Protein AF-A0A1X1NG89-F1 (afdb_monomer_lite)

pLDDT: mean 87.78, std 14.36, range [41.59, 97.94]

Foldseek 3Di:
DDDDDDDPPPPQDADEAALQDWDKDKDADDDDPQFWKKKWKWKDDDNDTDIDIDTGDADNRRMDIDTPGRNNDFAIKMKMKIKGDPPVRRHHDPDIDIDDIHIYGYHD

Sequence (108 aa):
MRSISTATALAVRHQYFRKSVSPVVTTTMSYYAGRKQRLELQVYYDGQWYSSTEYFALSKSGVSRVSLGAPGKAGIRARVRASYIDPTSGDRADYTTHSCWKYLYFTN

Structure (mmCIF, N/CA/C/O backbone):
data_AF-A0A1X1NG89-F1
#
_entry.id   AF-A0A1X1NG89-F1
#
loop_
_atom_site.group_PDB
_atom_site.id
_atom_site.type_symbol
_atom_site.label_atom_id
_atom_site.label_alt_id
_atom_site.label_comp_id
_atom_site.label_asym_id
_atom_site.label_entity_id
_atom_site.label_seq_id
_atom_site.pdbx_PDB_ins_code
_atom_site.Cartn_x
_atom_site.Cartn_y
_atom_site.Cartn_z
_atom_site.occupancy
_atom_site.B_iso_or_equiv
_atom_site.auth_seq_id
_atom_site.auth_comp_id
_atom_site.auth_asym_id
_atom_site.auth_atom_id
_atom_site.pdbx_PDB_model_num
ATOM 1 N N . MET A 1 1 ? -29.286 30.663 -9.260 1.00 42.97 1 MET A N 1
ATOM 2 C CA . MET A 1 1 ? -28.214 29.766 -8.769 1.00 42.97 1 MET A CA 1
ATOM 3 C C . MET A 1 1 ? -28.724 28.335 -8.818 1.00 42.97 1 MET A C 1
ATOM 5 O O . MET A 1 1 ? -29.745 28.067 -8.203 1.00 42.97 1 MET A O 1
ATOM 9 N N . ARG A 1 2 ? -28.090 27.435 -9.579 1.00 41.59 2 ARG A N 1
ATOM 10 C CA . ARG A 1 2 ? -28.395 25.995 -9.538 1.00 41.59 2 ARG A CA 1
ATOM 11 C C . ARG A 1 2 ? -27.294 25.310 -8.734 1.00 41.59 2 ARG A C 1
ATOM 13 O O . ARG A 1 2 ? -2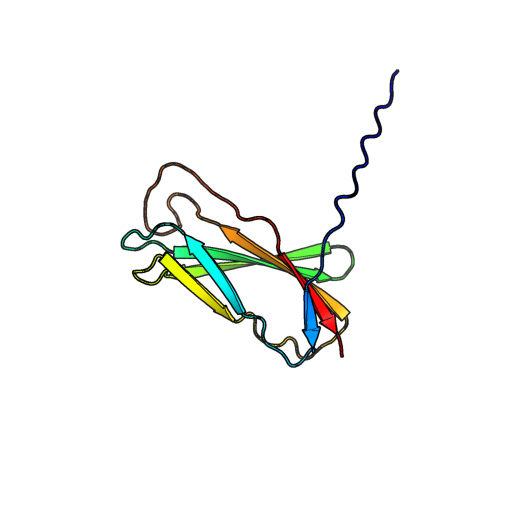6.167 25.238 -9.209 1.00 41.59 2 ARG A O 1
ATOM 20 N N . SER A 1 3 ? -27.612 24.835 -7.534 1.00 43.25 3 SER A N 1
ATOM 21 C CA . SER A 1 3 ? -26.738 23.905 -6.819 1.00 43.25 3 SER A CA 1
ATOM 22 C C . SER A 1 3 ? -26.900 22.526 -7.448 1.00 43.25 3 SER A C 1
ATOM 24 O O . SER A 1 3 ? -27.968 21.927 -7.357 1.00 43.25 3 SER A O 1
ATOM 26 N N . ILE A 1 4 ? -25.858 22.033 -8.112 1.00 51.59 4 ILE A N 1
ATOM 27 C CA . ILE A 1 4 ? -25.745 20.617 -8.462 1.00 51.59 4 ILE A CA 1
ATOM 28 C C . ILE A 1 4 ? -25.059 19.949 -7.272 1.00 51.59 4 ILE A C 1
ATOM 30 O O . ILE A 1 4 ? -23.891 20.214 -7.007 1.00 51.59 4 ILE A O 1
ATOM 34 N N . SER A 1 5 ? -25.791 19.113 -6.536 1.00 49.25 5 SER A N 1
ATOM 35 C CA . SER A 1 5 ? -25.188 18.177 -5.588 1.00 49.25 5 SER A CA 1
ATOM 36 C C . SER A 1 5 ? -25.113 16.816 -6.266 1.00 49.25 5 SER A C 1
ATOM 38 O O . SER A 1 5 ? -26.095 16.080 -6.324 1.00 49.25 5 SER A O 1
ATOM 40 N N . THR A 1 6 ? -23.961 16.500 -6.848 1.00 45.12 6 THR A N 1
ATOM 41 C CA . THR A 1 6 ? -23.644 15.149 -7.319 1.00 45.12 6 THR A CA 1
ATOM 42 C C . THR A 1 6 ? -22.944 14.412 -6.185 1.00 45.12 6 THR A C 1
ATOM 44 O O . THR A 1 6 ? -21.730 14.504 -6.024 1.00 45.12 6 THR A O 1
ATOM 47 N N . ALA A 1 7 ? -23.708 13.673 -5.383 1.00 50.12 7 ALA A N 1
ATOM 48 C CA . ALA A 1 7 ? -23.165 12.749 -4.394 1.00 50.12 7 ALA A CA 1
ATOM 49 C C . ALA A 1 7 ? -23.413 11.307 -4.850 1.00 50.12 7 ALA A C 1
ATOM 51 O O . ALA A 1 7 ? -24.305 10.624 -4.352 1.00 50.12 7 ALA A O 1
ATOM 52 N N . THR A 1 8 ? -22.609 10.819 -5.795 1.00 48.66 8 THR A N 1
ATOM 53 C CA . THR A 1 8 ? -22.482 9.371 -5.985 1.00 48.66 8 THR A CA 1
ATOM 54 C C . THR A 1 8 ? -21.499 8.871 -4.935 1.00 48.66 8 THR A C 1
ATOM 56 O O . THR A 1 8 ? -20.286 8.909 -5.139 1.00 48.66 8 THR A O 1
ATOM 59 N N . ALA A 1 9 ? -21.999 8.422 -3.784 1.00 50.38 9 ALA A N 1
ATOM 60 C CA . ALA A 1 9 ? -21.185 7.638 -2.866 1.00 50.38 9 ALA A CA 1
ATOM 61 C C . ALA A 1 9 ? -20.898 6.287 -3.541 1.00 50.38 9 ALA A C 1
ATOM 63 O O . ALA A 1 9 ? -21.695 5.355 -3.454 1.00 50.38 9 ALA A O 1
ATOM 64 N N . LEU A 1 10 ? -19.787 6.188 -4.280 1.00 55.75 10 LEU A N 1
ATOM 65 C CA . LEU A 1 10 ? -19.281 4.903 -4.758 1.00 55.75 10 LEU A CA 1
ATOM 66 C C . LEU A 1 10 ? -19.129 3.997 -3.534 1.00 55.75 10 LEU A C 1
ATOM 68 O O . LEU A 1 10 ? -18.355 4.305 -2.629 1.00 55.75 10 LEU A O 1
ATOM 72 N N . ALA A 1 11 ? -19.894 2.906 -3.482 1.00 61.94 11 ALA A N 1
ATOM 73 C CA . ALA A 1 11 ? -19.801 1.939 -2.400 1.00 61.94 11 ALA A CA 1
ATOM 74 C C . ALA A 1 11 ? -18.376 1.368 -2.363 1.00 61.94 11 ALA A C 1
ATOM 76 O O . ALA A 1 11 ? -17.981 0.560 -3.207 1.00 61.94 11 ALA A O 1
ATOM 77 N N . VAL A 1 12 ? -17.581 1.815 -1.394 1.00 73.00 12 VAL A N 1
ATOM 78 C CA . VAL A 1 12 ? -16.208 1.354 -1.219 1.00 73.00 12 VAL A CA 1
ATOM 79 C C . VAL A 1 12 ? -16.237 -0.023 -0.562 1.00 73.00 12 VAL A C 1
ATOM 81 O O . VAL A 1 12 ? -16.491 -0.155 0.638 1.00 73.00 12 VAL A O 1
ATOM 84 N N . ARG A 1 13 ? -15.969 -1.071 -1.347 1.00 81.56 13 ARG A N 1
ATOM 85 C CA . ARG A 1 13 ? -15.852 -2.434 -0.816 1.00 81.56 13 ARG A CA 1
ATOM 86 C C . ARG A 1 13 ? -14.561 -2.565 -0.017 1.00 81.56 13 ARG A C 1
ATOM 88 O O . ARG A 1 13 ? -13.469 -2.378 -0.552 1.00 81.56 13 ARG A O 1
ATOM 95 N N . HIS A 1 14 ? -14.705 -2.908 1.257 1.00 88.19 14 HIS A N 1
ATOM 96 C CA . HIS A 1 14 ? -13.585 -3.245 2.122 1.00 88.19 14 HIS A CA 1
ATOM 97 C C . HIS A 1 14 ? -13.311 -4.743 2.038 1.00 88.19 14 HIS A C 1
ATOM 99 O O . HIS A 1 14 ? -14.230 -5.561 2.016 1.00 88.19 14 HIS A O 1
ATOM 105 N N . GLN A 1 15 ? -12.034 -5.096 2.005 1.00 93.56 15 GLN A N 1
ATOM 106 C CA . GLN A 1 15 ? -11.577 -6.450 2.267 1.00 93.56 15 GLN A CA 1
ATOM 107 C C . GLN A 1 15 ? -11.311 -6.578 3.765 1.00 93.56 15 GLN A C 1
ATOM 109 O O . GLN A 1 15 ? -10.645 -5.728 4.360 1.00 93.56 15 GLN A O 1
ATOM 114 N N . TYR A 1 16 ? -11.852 -7.628 4.372 1.00 95.38 16 TYR A N 1
ATOM 115 C CA . TYR A 1 16 ? -11.784 -7.851 5.809 1.00 95.38 16 TYR A CA 1
ATOM 116 C C . TYR A 1 16 ? -10.702 -8.878 6.119 1.00 95.38 16 TYR A C 1
ATOM 118 O O . TYR A 1 16 ? -10.678 -9.960 5.536 1.00 95.38 16 TYR A O 1
ATOM 126 N N . PHE A 1 17 ? -9.824 -8.542 7.057 1.00 96.00 17 PHE A N 1
ATOM 127 C CA . PHE A 1 17 ? -8.750 -9.414 7.522 1.00 96.00 17 PHE A CA 1
ATOM 128 C C . PHE A 1 17 ? -8.834 -9.553 9.037 1.00 96.00 17 PHE A C 1
ATOM 130 O O . PHE A 1 17 ? -9.254 -8.619 9.720 1.00 96.00 17 PHE A O 1
ATOM 137 N N . ARG A 1 18 ? -8.427 -10.696 9.592 1.00 97.31 18 ARG A N 1
ATOM 138 C CA . ARG A 1 18 ? -8.160 -10.786 11.036 1.00 97.31 18 ARG A CA 1
ATOM 139 C C . ARG A 1 18 ? -6.900 -9.984 11.359 1.00 97.31 18 ARG A C 1
ATOM 141 O O . ARG A 1 18 ? -5.987 -9.918 10.538 1.00 97.31 18 ARG A O 1
ATOM 148 N N . LYS A 1 19 ? -6.813 -9.417 12.560 1.00 96.00 19 LYS A N 1
ATOM 149 C CA . LYS A 1 19 ? -5.670 -8.604 13.018 1.00 96.00 19 LYS A CA 1
ATOM 150 C C . LYS A 1 19 ? -4.323 -9.338 12.985 1.00 96.00 19 LYS A C 1
ATOM 152 O O . LYS A 1 19 ? -3.282 -8.688 12.974 1.00 96.00 19 LYS A O 1
ATOM 157 N N . SER A 1 20 ? -4.349 -10.672 12.991 1.00 95.94 20 SER A N 1
ATOM 158 C CA . SER A 1 20 ? -3.181 -11.557 12.925 1.00 95.94 20 SER A CA 1
ATOM 159 C C . SER A 1 20 ? -2.795 -11.978 11.503 1.00 95.94 20 SER A C 1
ATOM 161 O O . SER A 1 20 ? -1.809 -12.689 11.330 1.00 95.94 20 SER A O 1
ATOM 163 N N . VAL A 1 21 ? -3.553 -11.568 10.483 1.00 95.56 21 VAL A N 1
ATOM 164 C CA . VAL A 1 21 ? -3.288 -11.922 9.085 1.00 95.56 21 VAL A CA 1
ATOM 165 C C . VAL A 1 21 ? -2.511 -10.803 8.412 1.00 95.56 21 VAL A C 1
ATOM 167 O O . VAL A 1 21 ? -2.897 -9.642 8.505 1.00 95.56 21 VAL A O 1
ATOM 170 N N . SER A 1 22 ? -1.456 -11.180 7.690 1.00 96.06 22 SER A N 1
ATOM 171 C CA . SER A 1 22 ? -0.684 -10.291 6.822 1.00 96.06 22 SER A CA 1
ATOM 172 C C . SER A 1 22 ? -1.276 -10.288 5.408 1.00 96.06 22 SER A C 1
ATOM 174 O O . SER A 1 22 ? -1.117 -11.282 4.693 1.00 96.06 22 SER A O 1
ATOM 176 N N . PRO A 1 23 ? -1.959 -9.217 4.958 1.00 95.31 23 PRO A N 1
ATOM 177 C CA . PRO A 1 23 ? -2.485 -9.154 3.600 1.00 95.31 23 PRO A CA 1
ATOM 178 C C . PRO A 1 23 ? -1.345 -9.087 2.582 1.00 95.31 23 PRO A C 1
ATOM 180 O O . PRO A 1 23 ? -0.390 -8.329 2.761 1.00 95.31 23 PRO A O 1
ATOM 183 N N . VAL A 1 24 ? -1.473 -9.833 1.483 1.00 96.75 24 VAL A N 1
ATOM 184 C CA . VAL A 1 24 ? -0.525 -9.783 0.363 1.00 96.75 24 VAL A CA 1
ATOM 185 C C . VAL A 1 24 ? -1.133 -8.994 -0.788 1.00 96.75 24 VAL A C 1
ATOM 187 O O . VAL A 1 24 ? -2.115 -9.405 -1.407 1.00 96.75 24 VAL A O 1
ATOM 190 N N . VAL A 1 25 ? -0.516 -7.863 -1.114 1.00 94.94 25 VAL A N 1
ATOM 191 C CA . VAL A 1 25 ? -0.873 -7.062 -2.281 1.00 94.94 25 VAL A CA 1
ATOM 192 C C . VAL A 1 25 ? -0.116 -7.602 -3.481 1.00 94.94 25 VAL A C 1
ATOM 194 O O . VAL A 1 25 ? 1.104 -7.491 -3.570 1.00 94.94 25 VAL A O 1
ATOM 197 N N . THR A 1 26 ? -0.860 -8.193 -4.412 1.00 95.62 26 THR A N 1
ATOM 198 C CA . THR A 1 26 ? -0.329 -8.568 -5.723 1.00 95.62 26 THR A CA 1
ATOM 199 C C . THR A 1 26 ? -0.593 -7.441 -6.714 1.00 95.62 26 THR A C 1
ATOM 201 O O . THR A 1 26 ? -1.741 -7.008 -6.881 1.00 95.62 26 THR A O 1
ATOM 204 N N . THR A 1 27 ? 0.477 -6.999 -7.364 1.00 93.56 27 THR A N 1
ATOM 205 C CA . THR A 1 27 ? 0.474 -6.009 -8.437 1.00 93.56 27 THR A CA 1
ATOM 206 C C . THR A 1 27 ? 1.020 -6.659 -9.699 1.00 93.56 27 THR A C 1
ATOM 208 O O . THR A 1 27 ? 2.068 -7.305 -9.658 1.00 93.56 27 THR A O 1
ATOM 211 N N . THR A 1 28 ? 0.330 -6.448 -10.816 1.00 92.62 28 THR A N 1
ATOM 212 C CA . THR A 1 28 ? 0.773 -6.866 -12.147 1.00 92.62 28 THR A CA 1
ATOM 213 C C . THR A 1 28 ? 0.893 -5.632 -13.028 1.00 92.62 28 THR A C 1
ATOM 215 O O . THR A 1 28 ? -0.047 -4.844 -13.107 1.00 92.62 28 THR A O 1
ATOM 218 N N . MET A 1 29 ? 2.048 -5.455 -13.662 1.00 88.50 29 MET A N 1
ATOM 219 C CA . MET A 1 29 ? 2.335 -4.378 -14.614 1.00 88.50 29 MET A CA 1
ATOM 220 C C . MET A 1 29 ? 3.229 -4.927 -15.725 1.00 88.50 29 MET A C 1
ATOM 222 O O . MET A 1 29 ? 3.923 -5.920 -15.516 1.00 88.50 29 MET A O 1
ATOM 226 N N . SER A 1 30 ? 3.254 -4.285 -16.894 1.00 88.06 30 SER A N 1
ATOM 227 C CA . SER A 1 30 ? 4.166 -4.689 -17.970 1.00 88.06 30 SER A CA 1
ATOM 228 C C . SER A 1 30 ? 5.611 -4.703 -17.470 1.00 88.06 30 SER A C 1
ATOM 230 O O . SER A 1 30 ? 6.071 -3.727 -16.868 1.00 88.06 30 SER A O 1
ATOM 232 N N . TYR A 1 31 ? 6.308 -5.813 -17.708 1.00 84.75 31 TYR A N 1
ATOM 233 C CA . TYR A 1 31 ? 7.701 -5.976 -17.312 1.00 84.75 31 TYR A CA 1
ATOM 234 C C . TYR A 1 31 ? 8.626 -5.146 -18.202 1.00 84.75 31 TYR A C 1
ATOM 236 O O . TYR A 1 31 ? 8.561 -5.240 -19.424 1.00 84.75 31 TYR A O 1
ATOM 244 N N . TYR A 1 32 ? 9.519 -4.396 -17.561 1.00 85.69 32 TYR A N 1
ATOM 245 C CA . TYR A 1 32 ? 10.686 -3.762 -18.166 1.00 85.69 32 TYR A CA 1
ATOM 246 C C . TYR A 1 32 ? 11.865 -3.937 -17.205 1.00 85.69 32 TYR A C 1
ATOM 248 O O . TYR A 1 32 ? 11.683 -3.974 -15.983 1.00 85.69 32 TYR A O 1
ATOM 256 N N . ALA A 1 33 ? 13.076 -4.089 -17.742 1.00 86.50 33 ALA A N 1
ATOM 257 C CA . ALA A 1 33 ? 14.268 -4.261 -16.917 1.00 86.50 33 ALA A CA 1
ATOM 258 C C . ALA A 1 33 ? 14.460 -3.047 -15.992 1.00 86.50 33 ALA A C 1
ATOM 260 O O . ALA A 1 33 ? 14.358 -1.908 -16.432 1.00 86.50 33 ALA A O 1
ATOM 261 N N . GLY A 1 34 ? 14.707 -3.294 -14.702 1.00 85.00 34 GLY A N 1
ATOM 262 C CA . GLY A 1 34 ? 14.867 -2.237 -13.694 1.00 85.00 34 GLY A CA 1
ATOM 263 C C . GLY A 1 34 ? 13.561 -1.663 -13.131 1.00 85.00 34 GLY A C 1
ATOM 264 O O . GLY A 1 34 ? 13.613 -0.980 -12.106 1.00 85.00 34 GLY A O 1
ATOM 265 N N . ARG A 1 35 ? 12.400 -1.995 -13.716 1.00 90.25 35 ARG A N 1
ATOM 266 C CA . ARG A 1 35 ? 11.103 -1.467 -13.280 1.00 90.25 35 ARG A CA 1
ATOM 267 C C . ARG A 1 35 ? 10.711 -1.945 -11.879 1.00 90.25 35 ARG A C 1
ATOM 269 O O . ARG A 1 35 ? 10.759 -3.133 -11.539 1.00 90.25 35 ARG A O 1
ATOM 276 N N . LYS A 1 36 ? 10.224 -0.996 -11.089 1.00 92.88 36 LYS A N 1
ATOM 277 C CA . LYS A 1 36 ? 9.670 -1.153 -9.747 1.00 92.88 36 LYS A CA 1
ATOM 278 C C . LYS A 1 36 ? 8.251 -0.596 -9.725 1.00 92.88 36 LYS A C 1
ATOM 280 O O . LYS A 1 36 ? 7.959 0.398 -10.378 1.00 92.88 36 LYS A O 1
ATOM 285 N N . GLN A 1 37 ? 7.372 -1.203 -8.940 1.00 94.81 37 GLN A N 1
ATOM 286 C CA . GLN A 1 37 ? 6.123 -0.546 -8.559 1.00 94.81 37 GLN A CA 1
ATOM 287 C C . GLN A 1 37 ? 6.362 0.356 -7.346 1.00 94.81 37 GLN A C 1
ATOM 289 O O . GLN A 1 37 ? 7.079 -0.035 -6.425 1.00 94.81 37 GLN A O 1
ATOM 294 N N . ARG A 1 38 ? 5.717 1.522 -7.300 1.00 96.31 38 ARG A N 1
ATOM 295 C CA . ARG A 1 38 ? 5.566 2.298 -6.066 1.00 96.31 38 ARG A CA 1
ATOM 296 C C . ARG A 1 38 ? 4.292 1.852 -5.363 1.00 96.31 38 ARG A C 1
ATOM 298 O O . ARG A 1 38 ? 3.194 2.093 -5.869 1.00 96.31 38 ARG A O 1
ATOM 305 N N . LEU A 1 39 ? 4.425 1.221 -4.206 1.00 97.12 39 LEU A N 1
ATOM 306 C CA . LEU A 1 39 ? 3.292 0.899 -3.352 1.00 97.12 39 LEU A CA 1
ATOM 307 C C . LEU A 1 39 ? 3.042 2.065 -2.398 1.00 97.12 39 LEU A C 1
ATOM 309 O O . LEU A 1 39 ? 3.967 2.545 -1.749 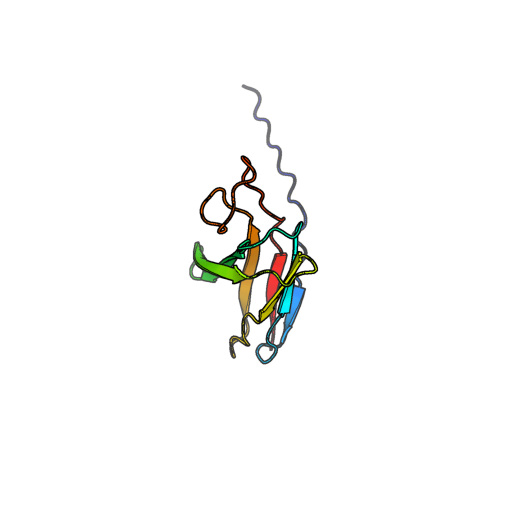1.00 97.12 39 LEU A O 1
ATOM 313 N N . GLU A 1 40 ? 1.795 2.512 -2.313 1.00 97.81 40 GLU A N 1
ATOM 314 C CA . GLU A 1 40 ? 1.344 3.495 -1.335 1.00 97.81 40 GLU A CA 1
ATOM 315 C C . GLU A 1 40 ? 0.343 2.839 -0.390 1.00 97.81 40 GLU A C 1
ATOM 317 O O . GLU A 1 40 ? -0.727 2.405 -0.825 1.00 97.81 40 GLU A O 1
ATOM 322 N N . LEU A 1 41 ? 0.692 2.789 0.895 1.00 97.44 41 LEU A N 1
ATOM 323 C CA . LEU A 1 41 ? -0.174 2.361 1.985 1.00 97.44 41 LEU A CA 1
ATOM 324 C C . LEU A 1 41 ? -0.623 3.595 2.759 1.00 97.44 41 LEU A C 1
ATOM 326 O O . LEU A 1 41 ? 0.203 4.398 3.184 1.00 97.44 41 LEU A O 1
ATOM 330 N N . GLN A 1 42 ? -1.925 3.714 2.990 1.00 97.94 42 GLN A N 1
ATOM 331 C CA . GLN A 1 42 ? -2.475 4.714 3.886 1.00 97.94 42 GLN A CA 1
ATOM 332 C C . GLN A 1 42 ? -3.254 4.069 5.022 1.00 97.94 42 GLN A C 1
ATOM 334 O O . GLN A 1 42 ? -4.066 3.174 4.789 1.00 97.94 42 GLN A O 1
ATOM 339 N N . VAL A 1 43 ? -3.045 4.559 6.238 1.00 97.00 43 VAL A N 1
ATOM 340 C CA . VAL A 1 43 ? -3.757 4.124 7.443 1.00 97.00 43 VAL A CA 1
ATOM 341 C C . VAL A 1 43 ? -4.601 5.281 7.954 1.00 97.00 43 VAL A C 1
ATOM 343 O O . VAL A 1 43 ? -4.127 6.412 8.039 1.00 97.00 43 VAL A O 1
ATOM 346 N N . TYR A 1 44 ? -5.865 5.007 8.266 1.00 96.12 44 TYR A N 1
ATOM 347 C CA . TYR A 1 44 ? -6.768 6.001 8.825 1.00 96.12 44 TYR A CA 1
ATOM 348 C C . TYR A 1 44 ? -6.637 6.043 10.345 1.00 96.12 44 TYR A C 1
ATOM 350 O O . TYR A 1 44 ? -6.887 5.042 11.024 1.00 96.12 44 TYR A O 1
ATOM 358 N N . TYR A 1 45 ? -6.289 7.210 10.871 1.00 92.81 45 TYR A N 1
ATOM 359 C CA . TYR A 1 45 ? -6.144 7.475 12.295 1.00 92.81 45 TYR A CA 1
ATOM 360 C C . TYR A 1 45 ? -6.588 8.913 12.579 1.00 92.81 45 TYR A C 1
ATOM 362 O O . TYR A 1 45 ? -6.356 9.795 11.762 1.00 92.81 45 TYR A O 1
ATOM 370 N N . ASP A 1 46 ? -7.280 9.129 13.696 1.00 93.25 46 ASP A N 1
ATOM 371 C CA . ASP A 1 46 ? -7.699 10.459 14.169 1.00 93.25 46 ASP A CA 1
ATOM 372 C C . ASP A 1 46 ? -8.315 11.384 13.095 1.00 93.25 46 ASP A C 1
ATOM 374 O O . ASP A 1 46 ? -7.906 12.519 12.873 1.00 93.25 46 ASP A O 1
ATOM 378 N N . GLY A 1 47 ? -9.285 10.867 12.338 1.00 94.00 47 GLY A N 1
ATOM 379 C CA . GLY A 1 47 ? -9.973 11.661 11.317 1.00 94.00 47 GLY A CA 1
ATOM 380 C C . GLY A 1 47 ?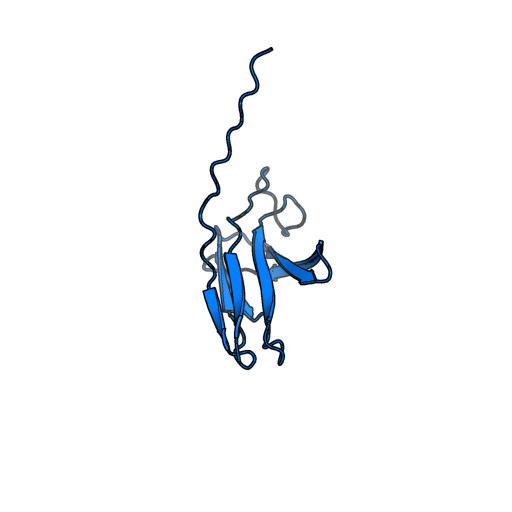 -9.251 11.757 9.966 1.00 94.00 47 GLY A C 1
ATOM 381 O O . GLY A 1 47 ? -9.870 12.190 8.991 1.00 94.00 47 GLY A O 1
ATOM 382 N N . GLN A 1 48 ? -7.990 11.323 9.869 1.00 96.44 48 GLN A N 1
ATOM 383 C CA . GLN A 1 48 ? -7.119 11.579 8.717 1.00 96.44 48 GLN A CA 1
ATOM 384 C C . GLN A 1 48 ? -6.434 10.316 8.170 1.00 96.44 48 GLN A C 1
ATOM 386 O O . GLN A 1 48 ? -6.347 9.281 8.828 1.00 96.44 48 GLN A O 1
ATOM 391 N N . TRP A 1 49 ? -5.955 10.393 6.924 1.00 96.62 49 TRP A N 1
ATOM 392 C CA . TRP A 1 49 ? -5.177 9.332 6.275 1.00 96.62 49 TRP A CA 1
ATOM 393 C C . TRP A 1 49 ? -3.682 9.651 6.339 1.00 96.62 49 TRP A C 1
ATOM 395 O O . TRP A 1 49 ? -3.246 10.653 5.777 1.00 96.62 49 TRP A O 1
ATOM 405 N N . TYR A 1 50 ? -2.895 8.763 6.942 1.00 97.00 50 TYR A N 1
ATOM 406 C CA . TYR A 1 50 ? -1.433 8.849 6.989 1.00 97.00 50 TYR A CA 1
ATOM 407 C C . TYR A 1 50 ? -0.829 7.932 5.935 1.00 97.00 50 TYR A C 1
ATOM 409 O O . TYR A 1 50 ? -1.190 6.758 5.887 1.00 97.00 50 TYR A O 1
ATOM 417 N N . SER A 1 51 ? 0.066 8.455 5.094 1.00 96.62 51 SER A N 1
ATOM 418 C CA . SER A 1 51 ? 0.631 7.737 3.945 1.00 96.62 51 SER A CA 1
ATOM 419 C C . SER A 1 51 ? 2.081 7.313 4.172 1.00 96.62 51 SER A C 1
ATOM 421 O O . SER A 1 51 ? 2.869 8.056 4.752 1.00 96.62 51 SER A O 1
ATOM 423 N N . SER A 1 52 ? 2.430 6.131 3.669 1.00 96.19 52 SER A N 1
ATOM 424 C CA . SER A 1 52 ? 3.799 5.646 3.511 1.00 96.19 52 SER A CA 1
ATOM 425 C C . SER A 1 52 ? 3.957 5.028 2.124 1.00 96.19 52 SER A C 1
ATOM 427 O O . SER A 1 52 ? 3.038 4.368 1.624 1.00 96.19 52 SER A O 1
ATOM 429 N N . THR A 1 53 ? 5.109 5.247 1.483 1.00 96.56 53 THR A N 1
ATOM 430 C CA . THR A 1 53 ? 5.374 4.718 0.141 1.00 96.56 53 THR A CA 1
ATOM 431 C C . THR A 1 53 ? 6.733 4.070 0.013 1.00 96.56 53 THR A C 1
ATOM 433 O O . THR A 1 53 ? 7.718 4.616 0.498 1.00 96.56 53 THR A O 1
ATOM 436 N N . GLU A 1 54 ? 6.789 2.975 -0.737 1.00 96.62 54 GLU A N 1
ATOM 437 C CA . GLU A 1 54 ? 8.015 2.221 -0.985 1.00 96.62 54 GLU A CA 1
ATOM 438 C C . GLU A 1 54 ? 8.023 1.641 -2.407 1.00 96.62 54 GLU A C 1
ATOM 440 O O . GLU A 1 54 ? 6.969 1.443 -3.019 1.00 96.62 54 GLU A O 1
ATOM 445 N N . TYR A 1 55 ? 9.218 1.403 -2.953 1.00 96.00 55 TYR A N 1
ATOM 446 C CA . TYR A 1 55 ? 9.399 0.827 -4.283 1.00 96.00 55 TYR A CA 1
ATOM 447 C C . TYR A 1 55 ? 9.759 -0.654 -4.206 1.00 96.00 55 TYR A C 1
ATOM 449 O O . TYR A 1 55 ? 10.780 -1.020 -3.630 1.00 96.00 55 TYR A O 1
ATOM 457 N N . PHE A 1 56 ? 8.985 -1.494 -4.889 1.00 95.69 56 PHE A N 1
ATOM 458 C CA . PHE A 1 56 ? 9.207 -2.936 -4.953 1.00 95.69 56 PHE A CA 1
ATOM 459 C C . PHE A 1 56 ? 9.499 -3.370 -6.383 1.00 95.69 56 PHE A C 1
ATOM 461 O O . PHE A 1 56 ? 8.754 -3.036 -7.305 1.00 95.69 56 PHE A O 1
ATOM 468 N N . ALA A 1 57 ? 10.569 -4.142 -6.573 1.00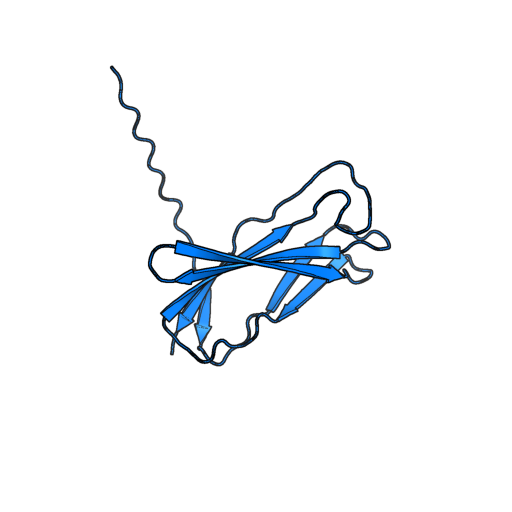 93.75 57 ALA A N 1
ATOM 469 C CA . ALA A 1 57 ? 10.912 -4.696 -7.877 1.00 93.75 57 ALA A CA 1
ATOM 470 C C . ALA A 1 57 ? 9.794 -5.600 -8.423 1.00 93.75 57 ALA A C 1
ATOM 472 O O . ALA A 1 57 ? 9.089 -6.286 -7.672 1.00 93.75 57 ALA A O 1
ATOM 473 N N . LEU A 1 58 ? 9.652 -5.602 -9.748 1.00 92.25 58 LEU A N 1
ATOM 474 C CA . LEU A 1 58 ? 8.834 -6.576 -10.460 1.00 92.25 58 LEU A CA 1
ATOM 475 C C . LEU A 1 58 ? 9.686 -7.807 -10.789 1.00 92.25 58 LEU A C 1
ATOM 477 O O . LEU A 1 58 ? 10.849 -7.703 -11.177 1.00 92.25 58 LEU A O 1
ATOM 481 N N . SER A 1 59 ? 9.087 -8.989 -10.676 1.00 92.00 59 SER A N 1
ATOM 482 C CA . SER A 1 59 ? 9.637 -10.197 -11.297 1.00 92.00 59 SER A CA 1
ATOM 483 C C . SER A 1 59 ? 9.646 -10.068 -12.827 1.00 92.00 59 SER A C 1
ATOM 485 O O . SER A 1 59 ? 8.963 -9.213 -13.394 1.00 92.00 59 SER A O 1
ATOM 487 N N . LYS A 1 60 ? 10.367 -10.961 -13.520 1.00 90.19 60 LYS A N 1
ATOM 488 C CA . LYS A 1 60 ? 10.403 -11.001 -14.996 1.00 90.19 60 LYS A CA 1
ATOM 489 C C . LYS A 1 60 ? 9.028 -11.203 -15.648 1.00 90.19 60 LYS A C 1
ATOM 491 O O . LYS A 1 60 ? 8.851 -10.855 -16.806 1.00 90.19 60 LYS A O 1
ATOM 496 N N . SER A 1 61 ? 8.048 -11.729 -14.913 1.00 91.56 61 SER A N 1
ATOM 497 C CA . SER A 1 61 ? 6.656 -11.843 -15.365 1.00 91.56 61 SER A CA 1
ATOM 498 C C . SER A 1 61 ? 5.817 -10.587 -15.094 1.00 91.56 61 SER A C 1
ATOM 500 O O . SER A 1 61 ? 4.603 -10.614 -15.270 1.00 91.56 61 SER A O 1
ATOM 502 N N . GLY A 1 62 ? 6.431 -9.489 -14.641 1.00 90.75 62 GLY A N 1
ATOM 503 C CA . GLY A 1 62 ? 5.730 -8.234 -14.365 1.00 90.75 62 GLY A CA 1
ATOM 504 C C . GLY A 1 62 ? 4.912 -8.256 -13.073 1.00 90.75 62 GLY A C 1
ATOM 505 O O . GLY A 1 62 ? 4.013 -7.439 -12.891 1.00 90.75 62 GLY A O 1
ATOM 506 N N . VAL A 1 63 ? 5.191 -9.200 -12.169 1.00 94.56 63 VAL A N 1
ATOM 507 C CA . VAL A 1 63 ? 4.442 -9.369 -10.915 1.00 94.56 63 VAL A CA 1
ATOM 508 C C . VAL A 1 63 ? 5.289 -8.952 -9.718 1.00 94.56 63 VAL A C 1
ATOM 510 O O . VAL A 1 63 ? 6.442 -9.371 -9.601 1.00 94.56 63 VAL A O 1
ATOM 513 N N . SER A 1 64 ? 4.697 -8.197 -8.795 1.00 95.31 64 SER A N 1
ATOM 514 C CA . SER A 1 64 ? 5.243 -7.921 -7.462 1.00 95.31 64 SER A CA 1
ATOM 515 C C . SER A 1 64 ? 4.217 -8.310 -6.396 1.00 95.31 64 SER A C 1
ATOM 517 O O . SER A 1 64 ? 3.021 -8.050 -6.544 1.00 95.31 64 SER A O 1
ATOM 519 N N . ARG A 1 65 ? 4.680 -8.983 -5.340 1.00 96.38 65 ARG A N 1
ATOM 520 C CA . ARG A 1 65 ? 3.865 -9.413 -4.197 1.00 96.38 65 ARG A CA 1
ATOM 521 C C . ARG A 1 65 ? 4.457 -8.809 -2.937 1.00 96.38 65 ARG A C 1
ATOM 523 O O . ARG A 1 65 ? 5.601 -9.104 -2.608 1.00 96.38 65 ARG A O 1
ATOM 530 N N . VAL A 1 66 ? 3.679 -7.980 -2.253 1.00 96.81 66 VAL A N 1
ATOM 531 C CA . VAL A 1 66 ? 4.118 -7.269 -1.049 1.00 96.81 66 VAL A CA 1
ATOM 532 C C . VAL A 1 66 ? 3.221 -7.663 0.110 1.00 96.81 66 VAL A C 1
ATOM 534 O O . VAL A 1 66 ? 2.005 -7.500 0.039 1.00 96.81 66 VAL A O 1
ATOM 537 N N . SER A 1 67 ? 3.821 -8.195 1.170 1.00 96.56 67 SER A N 1
ATOM 538 C CA . SER A 1 67 ? 3.130 -8.423 2.437 1.00 96.56 67 SER A CA 1
ATOM 539 C C . SER A 1 67 ? 3.071 -7.112 3.212 1.00 96.56 67 SER A C 1
ATOM 541 O O . SER A 1 67 ? 4.106 -6.488 3.425 1.00 96.56 67 SER A O 1
ATOM 543 N N . LEU A 1 68 ? 1.880 -6.700 3.646 1.00 94.81 68 LEU A N 1
ATOM 544 C CA . LEU A 1 68 ? 1.713 -5.499 4.477 1.00 94.81 68 LEU A CA 1
ATOM 545 C C . LEU A 1 68 ? 2.004 -5.755 5.964 1.00 94.81 68 LEU A C 1
ATOM 547 O O . LEU A 1 68 ? 1.970 -4.825 6.764 1.00 94.81 68 LEU A O 1
ATOM 551 N N . GLY A 1 69 ? 2.260 -7.013 6.335 1.00 94.25 69 GLY A N 1
ATOM 552 C CA . GLY A 1 69 ? 2.338 -7.437 7.729 1.00 94.25 69 GLY A CA 1
ATOM 553 C C . GLY A 1 69 ? 0.970 -7.488 8.416 1.00 94.25 69 GLY A C 1
ATOM 554 O O . GLY A 1 69 ? -0.038 -6.983 7.914 1.00 94.25 69 GLY A O 1
ATOM 555 N N . ALA A 1 70 ? 0.936 -8.147 9.571 1.00 94.19 70 ALA A N 1
ATOM 556 C CA . ALA A 1 70 ? -0.232 -8.198 10.435 1.00 94.19 70 ALA A CA 1
ATOM 557 C C . ALA A 1 70 ? -0.141 -7.044 11.441 1.00 94.19 70 ALA A C 1
ATOM 559 O O . ALA A 1 70 ? 0.870 -6.935 12.138 1.00 94.19 70 ALA A O 1
ATOM 560 N N . PRO A 1 71 ? -1.165 -6.187 11.570 1.00 94.25 71 PRO A N 1
ATOM 561 C CA . PRO A 1 71 ? -1.066 -5.036 12.459 1.00 94.25 71 PRO A CA 1
ATOM 562 C C . PRO A 1 71 ? -1.170 -5.398 13.945 1.00 94.25 71 PRO A C 1
ATOM 564 O O . PRO A 1 71 ? -0.963 -4.538 14.796 1.00 94.25 71 PRO A O 1
ATOM 567 N N . GLY A 1 72 ? -1.596 -6.620 14.287 1.00 95.38 72 GLY A N 1
ATOM 568 C CA . GLY A 1 72 ? -1.799 -7.058 15.674 1.00 95.38 72 GLY A CA 1
ATOM 569 C C . GLY A 1 72 ? -2.965 -6.367 16.397 1.00 95.38 72 GLY A C 1
ATOM 570 O O . GLY A 1 72 ? -3.326 -6.763 17.505 1.00 95.38 72 GLY A O 1
ATOM 571 N N . LYS A 1 73 ? -3.605 -5.376 15.765 1.00 94.62 73 LYS A N 1
ATOM 572 C CA . LYS A 1 73 ? -4.690 -4.561 16.316 1.00 94.62 73 LYS A CA 1
ATOM 573 C C . LYS A 1 73 ? -5.891 -4.536 15.368 1.00 94.62 73 LYS A C 1
ATOM 575 O O . LYS A 1 73 ? -5.747 -4.357 14.161 1.00 94.62 73 LYS A O 1
ATOM 580 N N . ALA A 1 74 ? -7.083 -4.725 15.928 1.00 96.19 74 ALA A N 1
ATOM 581 C CA . ALA A 1 74 ? -8.345 -4.592 15.203 1.00 96.19 74 ALA A CA 1
ATOM 582 C C . ALA A 1 74 ? -8.792 -3.118 15.124 1.00 96.19 74 ALA A C 1
ATOM 584 O O . ALA A 1 74 ? -8.256 -2.250 15.812 1.00 96.19 74 ALA A O 1
ATOM 585 N N . GLY A 1 75 ? -9.786 -2.828 14.286 1.00 94.88 75 GLY A N 1
ATOM 586 C CA . GLY A 1 75 ? -10.330 -1.484 14.078 1.00 94.88 75 GLY A CA 1
ATOM 587 C C . GLY A 1 75 ? -9.509 -0.613 13.125 1.00 94.88 75 GLY A C 1
ATOM 588 O O . GLY A 1 75 ? -9.875 0.536 12.881 1.00 94.88 75 GLY A O 1
ATOM 589 N N . ILE A 1 76 ? -8.422 -1.144 12.557 1.00 95.25 76 ILE A N 1
ATOM 590 C CA . ILE A 1 76 ? -7.589 -0.413 11.602 1.00 95.25 76 IL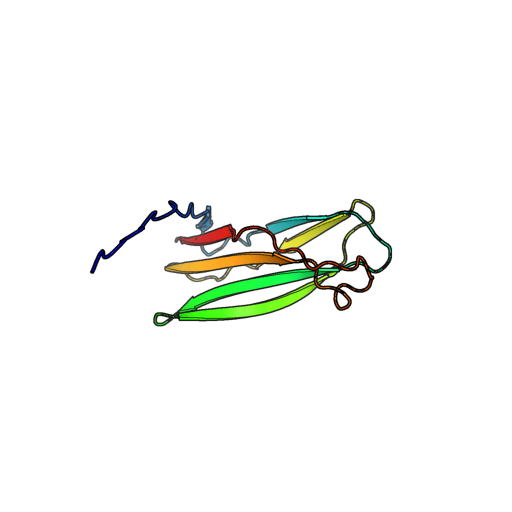E A CA 1
ATOM 591 C C . ILE A 1 76 ? -8.276 -0.398 10.239 1.00 95.25 76 ILE A C 1
ATOM 593 O O . ILE A 1 76 ? -8.562 -1.444 9.654 1.00 95.25 76 ILE A O 1
ATOM 597 N N . ARG A 1 77 ? -8.504 0.813 9.727 1.00 96.25 77 ARG A N 1
ATOM 598 C CA . ARG A 1 77 ? -8.869 1.073 8.333 1.00 96.25 77 ARG A CA 1
ATOM 599 C C . ARG A 1 77 ? -7.604 1.443 7.576 1.00 96.25 77 ARG A C 1
ATOM 601 O O . ARG A 1 77 ? -6.903 2.372 7.969 1.00 96.25 77 ARG A O 1
ATOM 608 N N . ALA A 1 78 ? -7.328 0.734 6.494 1.00 96.38 78 ALA A N 1
ATOM 609 C CA . ALA A 1 78 ? -6.216 1.039 5.610 1.00 96.38 78 ALA A CA 1
ATOM 610 C C . ALA A 1 78 ? -6.682 1.055 4.152 1.00 96.38 78 ALA A C 1
ATOM 612 O O . ALA A 1 78 ? -7.713 0.480 3.803 1.00 96.38 78 ALA A O 1
ATOM 613 N N . ARG A 1 79 ? -5.922 1.708 3.282 1.00 97.12 79 ARG A N 1
ATOM 614 C CA . ARG A 1 79 ? -6.073 1.591 1.834 1.00 97.12 79 ARG A CA 1
ATOM 615 C C . ARG A 1 79 ? -4.712 1.500 1.181 1.00 97.12 79 ARG A C 1
ATOM 617 O O . ARG A 1 79 ? -3.751 2.090 1.660 1.00 97.12 79 ARG A O 1
ATOM 624 N N . VAL A 1 80 ? -4.634 0.763 0.088 1.00 97.19 80 VAL A N 1
ATOM 625 C CA . VAL A 1 80 ? -3.386 0.544 -0.634 1.00 97.19 80 VAL A CA 1
ATOM 626 C C . VAL A 1 80 ? -3.606 0.681 -2.131 1.00 97.19 80 VAL A C 1
ATOM 628 O O . VAL A 1 80 ? -4.646 0.269 -2.652 1.00 97.19 80 VAL A O 1
ATOM 631 N N . ARG A 1 81 ? -2.629 1.259 -2.826 1.00 95.94 81 ARG A N 1
ATOM 632 C CA . ARG A 1 81 ? -2.570 1.270 -4.290 1.00 95.94 81 ARG A CA 1
ATOM 633 C C . ARG A 1 81 ? -1.138 1.083 -4.764 1.00 95.94 81 ARG A C 1
ATOM 635 O O . ARG A 1 81 ? -0.192 1.525 -4.119 1.00 95.94 81 ARG A O 1
ATOM 642 N N . ALA A 1 82 ? -0.997 0.462 -5.921 1.00 95.44 82 ALA A N 1
ATOM 643 C CA . ALA A 1 82 ? 0.240 0.451 -6.681 1.00 95.44 82 ALA A CA 1
ATOM 644 C C . ALA A 1 82 ? 0.228 1.558 -7.735 1.00 95.44 82 ALA A C 1
ATOM 646 O O . ALA A 1 82 ? -0.832 1.896 -8.276 1.00 95.44 82 ALA A O 1
ATOM 647 N N . SER A 1 83 ? 1.405 2.092 -8.033 1.00 94.00 83 SER A N 1
ATOM 648 C CA . SER A 1 83 ? 1.614 3.087 -9.077 1.00 94.00 83 SER A CA 1
ATOM 649 C C . SER A 1 83 ? 2.889 2.799 -9.858 1.00 94.00 83 SER A C 1
ATOM 651 O O . SER A 1 83 ? 3.864 2.298 -9.297 1.00 94.00 83 SER A O 1
ATOM 653 N N . TYR A 1 84 ? 2.895 3.191 -11.124 1.00 90.56 84 TYR A N 1
ATOM 654 C CA . TYR A 1 84 ? 4.118 3.440 -11.874 1.00 90.56 84 TYR A CA 1
ATOM 655 C C . TYR A 1 84 ? 4.307 4.951 -11.953 1.00 90.56 84 TYR A C 1
ATOM 657 O O . TYR A 1 84 ? 3.422 5.651 -12.437 1.00 90.56 84 TYR A O 1
ATOM 665 N N . ILE A 1 85 ? 5.425 5.436 -11.428 1.00 89.81 85 ILE A N 1
ATOM 666 C CA . ILE A 1 85 ? 5.836 6.839 -11.470 1.00 89.81 85 ILE A CA 1
ATOM 667 C C . ILE A 1 85 ? 7.028 6.962 -12.418 1.00 89.81 85 ILE A C 1
ATOM 669 O O . ILE A 1 85 ? 8.080 6.373 -12.157 1.00 89.81 85 ILE A O 1
ATOM 673 N N . ASP A 1 86 ? 6.863 7.720 -13.493 1.00 84.06 86 ASP A N 1
ATOM 674 C CA . ASP A 1 86 ? 7.961 8.066 -14.393 1.00 84.06 86 ASP A CA 1
ATOM 675 C C . ASP A 1 86 ? 8.789 9.219 -13.792 1.00 84.06 86 ASP A C 1
ATOM 677 O O . ASP A 1 86 ? 8.195 10.192 -13.318 1.00 84.06 86 ASP A O 1
ATOM 681 N N . PRO A 1 87 ? 10.134 9.162 -13.767 1.00 84.62 87 PRO A N 1
ATOM 682 C CA . PRO A 1 87 ? 11.025 8.026 -14.053 1.00 84.62 87 PRO A CA 1
ATOM 683 C C . PRO A 1 87 ? 11.434 7.234 -12.794 1.00 84.62 87 PRO A C 1
ATOM 685 O O . PRO A 1 87 ? 12.264 6.325 -12.846 1.00 84.62 87 PRO A O 1
ATOM 688 N N . THR A 1 88 ? 10.899 7.576 -11.618 1.00 86.69 88 THR A N 1
ATOM 689 C CA . THR A 1 88 ? 11.380 7.053 -10.323 1.00 86.69 88 THR A CA 1
ATOM 690 C C . THR A 1 88 ? 11.082 5.569 -10.092 1.00 86.69 88 THR A C 1
ATOM 692 O O . THR A 1 88 ? 11.578 4.976 -9.136 1.00 86.69 88 THR A O 1
ATOM 695 N N . SER A 1 89 ? 10.311 4.948 -10.983 1.00 82.00 89 SER A N 1
ATOM 696 C CA . SER A 1 89 ? 10.081 3.502 -11.027 1.00 82.00 89 SER A CA 1
ATOM 697 C C . SER A 1 89 ? 11.251 2.711 -11.618 1.00 8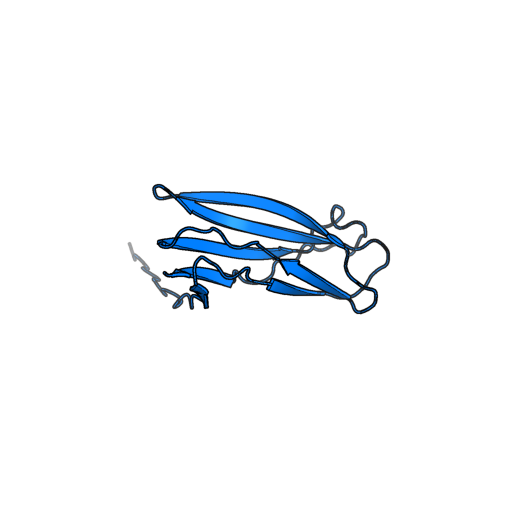2.00 89 SER A C 1
ATOM 699 O O . SER A 1 89 ? 11.180 1.489 -11.641 1.00 82.00 89 SER A O 1
ATOM 701 N N . GLY A 1 90 ? 12.341 3.363 -12.034 1.00 79.25 90 GLY A N 1
ATOM 702 C CA . GLY A 1 90 ? 13.579 2.696 -12.462 1.00 79.25 90 GLY A CA 1
ATOM 703 C C . GLY A 1 90 ? 13.684 2.438 -13.965 1.00 79.25 90 GLY A C 1
ATOM 704 O O . GLY A 1 90 ? 14.691 1.907 -14.421 1.00 79.25 90 GLY A O 1
ATOM 705 N N . ASP A 1 91 ? 12.674 2.841 -14.727 1.00 80.88 91 ASP A N 1
ATOM 706 C CA . ASP A 1 91 ? 12.657 2.882 -16.184 1.00 80.88 91 ASP A CA 1
ATOM 707 C C . ASP A 1 91 ? 11.741 4.021 -16.653 1.00 80.88 91 ASP A C 1
ATOM 709 O O . ASP A 1 91 ? 11.023 4.616 -15.842 1.00 80.88 91 ASP A O 1
ATOM 713 N N . ARG A 1 92 ? 11.754 4.311 -17.958 1.00 79.88 92 ARG A N 1
ATOM 714 C CA . ARG A 1 92 ? 11.012 5.419 -18.565 1.00 79.88 92 ARG A CA 1
ATOM 715 C C . ARG A 1 92 ? 9.961 4.901 -19.541 1.00 79.88 92 ARG A C 1
ATOM 717 O O . ARG A 1 92 ? 10.298 4.229 -20.512 1.00 79.88 92 ARG A O 1
ATOM 724 N N . ALA A 1 93 ? 8.701 5.227 -19.275 1.00 70.75 93 ALA A N 1
ATOM 725 C CA . ALA A 1 93 ? 7.561 4.918 -20.136 1.00 70.75 93 ALA A CA 1
ATOM 726 C C . ALA A 1 93 ? 6.757 6.169 -20.528 1.00 70.75 93 ALA A C 1
ATOM 728 O O . ALA A 1 93 ? 5.746 6.030 -21.200 1.00 70.75 93 ALA A O 1
ATOM 729 N N . ASP A 1 94 ? 7.193 7.369 -20.120 1.00 68.12 94 ASP A N 1
ATOM 730 C CA . ASP A 1 94 ? 6.580 8.676 -20.419 1.00 68.12 94 ASP A CA 1
ATOM 731 C C . ASP A 1 94 ? 5.136 8.878 -19.898 1.00 68.12 94 ASP A C 1
ATOM 733 O O . ASP A 1 94 ? 4.447 9.815 -20.302 1.00 68.12 94 ASP A O 1
ATOM 737 N N . TYR A 1 95 ? 4.647 8.043 -18.972 1.00 75.94 95 TYR A N 1
ATOM 738 C CA . TYR A 1 95 ? 3.356 8.265 -18.307 1.00 75.94 95 TYR A CA 1
ATOM 739 C C . TYR A 1 95 ? 3.309 7.681 -16.890 1.00 75.94 95 TYR A C 1
ATOM 741 O O . TYR A 1 95 ? 3.774 6.576 -16.643 1.00 75.94 95 TYR A O 1
ATOM 749 N N . THR A 1 96 ? 2.687 8.395 -15.946 1.00 84.69 96 THR A N 1
ATOM 750 C CA . THR A 1 96 ? 2.410 7.891 -14.588 1.00 84.69 96 THR A CA 1
ATOM 751 C C . THR A 1 96 ? 1.063 7.166 -14.558 1.00 84.69 96 THR A C 1
ATOM 753 O O . THR A 1 96 ? 0.065 7.692 -15.047 1.00 84.69 96 THR A O 1
ATOM 756 N N . THR A 1 97 ? 1.003 5.974 -13.958 1.00 89.06 97 THR A N 1
ATOM 757 C CA . THR A 1 97 ? -0.257 5.232 -13.762 1.00 89.06 97 THR A CA 1
ATOM 758 C C . THR A 1 97 ? -0.505 4.926 -12.296 1.00 89.06 97 THR A C 1
ATOM 760 O O . THR A 1 97 ? 0.415 4.602 -11.545 1.00 89.06 97 THR A O 1
ATOM 763 N N . HIS A 1 98 ? -1.773 4.977 -11.895 1.00 91.94 98 HIS A N 1
ATOM 764 C CA . HIS A 1 98 ? -2.226 4.598 -10.563 1.00 91.94 98 HIS A CA 1
ATOM 765 C C . HIS A 1 98 ? -3.300 3.523 -10.676 1.00 91.94 98 HIS A C 1
ATOM 767 O O . HIS A 1 98 ? -4.268 3.675 -11.419 1.00 91.94 98 HIS A O 1
ATOM 773 N N . SER A 1 99 ? -3.161 2.455 -9.897 1.00 91.38 99 SER A N 1
ATOM 774 C CA . SER A 1 99 ? -4.266 1.522 -9.677 1.00 91.38 99 SER A CA 1
ATOM 775 C C . SER A 1 99 ? -5.342 2.146 -8.781 1.00 91.38 99 SER A C 1
ATOM 777 O O . SER A 1 99 ? -5.084 3.082 -8.015 1.00 91.38 99 SER A O 1
ATOM 779 N N . CYS A 1 100 ? -6.560 1.607 -8.856 1.00 91.44 100 CYS A N 1
ATOM 780 C CA . CYS A 1 100 ? -7.620 1.932 -7.908 1.00 91.44 100 CYS A CA 1
ATOM 781 C C . CYS A 1 100 ? -7.191 1.601 -6.470 1.00 91.44 100 CYS A C 1
ATOM 783 O O . CYS A 1 100 ? -6.479 0.625 -6.224 1.00 91.44 100 CYS A O 1
ATOM 785 N N . TRP A 1 101 ? -7.690 2.374 -5.507 1.00 94.50 101 TRP A N 1
ATOM 786 C CA . TRP A 1 101 ? -7.520 2.064 -4.091 1.00 94.50 101 TRP A CA 1
ATOM 787 C C . TRP A 1 101 ? -8.196 0.738 -3.731 1.00 94.50 101 TRP A C 1
ATOM 789 O O . TRP A 1 101 ? -9.383 0.540 -3.993 1.00 94.50 101 TRP A O 1
ATOM 799 N N . LYS A 1 102 ? -7.453 -0.146 -3.065 1.00 94.56 102 LYS A N 1
ATOM 800 C CA . LYS A 1 102 ? -7.994 -1.311 -2.360 1.00 94.56 102 LYS A CA 1
ATOM 801 C C . LYS A 1 102 ? -8.135 -0.950 -0.889 1.00 94.56 102 LYS A C 1
ATOM 803 O O . LYS A 1 102 ? -7.157 -0.533 -0.275 1.00 94.56 102 LYS A O 1
ATOM 808 N N . TYR A 1 103 ? -9.329 -1.105 -0.334 1.00 95.38 103 TYR A N 1
ATOM 809 C CA . TYR A 1 103 ? -9.616 -0.758 1.055 1.00 95.38 103 TYR A CA 1
ATOM 810 C C . TYR A 1 103 ? -9.589 -2.009 1.924 1.00 95.38 103 TYR A C 1
ATOM 812 O O . TYR A 1 103 ? -10.116 -3.054 1.544 1.00 95.38 103 TYR A O 1
ATOM 820 N N . LEU A 1 104 ? -8.959 -1.895 3.084 1.00 95.81 104 LEU A N 1
ATOM 821 C CA . LEU A 1 104 ? -8.688 -2.972 4.022 1.00 95.81 104 LEU A CA 1
ATOM 822 C C . LEU A 1 104 ? -9.280 -2.591 5.380 1.00 95.81 104 LEU A C 1
ATOM 824 O O . LEU A 1 104 ? -9.160 -1.443 5.820 1.00 95.81 104 LEU A O 1
ATOM 828 N N . TYR A 1 105 ? -9.884 -3.559 6.057 1.00 96.31 105 TYR A N 1
ATOM 829 C CA . TYR A 1 105 ? -10.323 -3.412 7.436 1.00 96.31 105 TYR A CA 1
ATOM 830 C C . TYR A 1 105 ? -9.867 -4.603 8.272 1.00 96.31 105 TYR A C 1
ATOM 832 O O . TYR A 1 105 ? -10.122 -5.757 7.919 1.00 96.31 105 TYR A O 1
ATOM 840 N N . PHE A 1 106 ? -9.195 -4.320 9.386 1.00 96.12 106 PHE A N 1
ATOM 841 C CA . PHE A 1 106 ? -8.697 -5.347 10.293 1.00 96.12 106 PHE A CA 1
ATOM 842 C C . PHE A 1 106 ? -9.677 -5.564 11.446 1.00 96.12 106 PHE A C 1
ATOM 844 O O . PHE A 1 106 ? -9.960 -4.666 12.235 1.00 96.12 106 PHE A O 1
ATOM 851 N N . THR A 1 107 ? -10.188 -6.782 11.530 1.00 95.88 107 THR A N 1
ATOM 852 C CA . THR A 1 107 ? -11.144 -7.295 12.519 1.00 95.88 107 THR A CA 1
ATOM 853 C C . THR A 1 107 ? -10.429 -8.150 13.568 1.00 95.88 107 THR A C 1
ATOM 855 O O . THR A 1 107 ? -9.227 -8.389 13.452 1.00 95.88 107 THR A O 1
ATOM 858 N N . ASN A 1 108 ? -11.134 -8.573 14.620 1.00 92.06 108 ASN A N 1
ATOM 859 C CA . ASN A 1 108 ? -10.546 -9.365 15.707 1.00 92.06 108 ASN A CA 1
ATOM 860 C C . ASN A 1 108 ? -10.188 -10.803 15.292 1.00 92.06 108 ASN A C 1
ATOM 862 O O . ASN A 1 108 ? -10.963 -11.445 14.546 1.00 92.06 108 ASN A O 1
#

Radius of gyration: 16.52 Å; chains: 1; bounding box: 43×42×37 Å

Secondary structure (DSSP, 8-state):
------------PEEEEETT---EEEEE----TT-EEEEEEEEEETTEEEEEEEEEEPPTTSEEEEE----S-SS-EEEEEEEE-TTTTSS--S--EEPPPEEEEEE-